Protein AF-A0A7X8ABM6-F1 (afdb_monomer)

Sequence (116 aa):
MKNKLLFMVLLFIVMSEKIAAQEYYAHEVNTLIGTKGGGLTSGYLYPGATYPFGMVQFTPSYFSKSSGFVINQLSGAGCEHMGNFPTFPLKGKLTISPDNILNARINVSEEKGHAG

Structure (mmCIF, N/CA/C/O backbone):
data_AF-A0A7X8ABM6-F1
#
_entry.id   AF-A0A7X8ABM6-F1
#
loop_
_atom_site.group_PDB
_atom_site.id
_atom_site.type_symbol
_atom_site.label_atom_id
_atom_site.label_alt_id
_atom_site.label_comp_id
_atom_site.label_asym_id
_atom_site.label_entity_id
_atom_site.label_seq_id
_atom_site.pdbx_PDB_ins_code
_atom_site.Cartn_x
_atom_site.Cartn_y
_atom_site.Cartn_z
_atom_site.occupancy
_atom_site.B_iso_or_equiv
_atom_site.auth_seq_id
_atom_site.auth_comp_id
_atom_site.auth_asym_id
_atom_site.auth_atom_id
_atom_site.pdbx_PDB_model_num
ATOM 1 N N . MET A 1 1 ? -45.089 -25.120 42.905 1.00 67.94 1 MET A N 1
ATOM 2 C CA . MET A 1 1 ? -43.861 -25.323 42.095 1.00 67.94 1 MET A CA 1
ATOM 3 C C . MET A 1 1 ? -43.951 -24.664 40.719 1.00 67.94 1 MET A C 1
ATOM 5 O O . MET A 1 1 ? -43.052 -23.902 40.396 1.00 67.94 1 MET A O 1
ATOM 9 N N . LYS A 1 2 ? -45.042 -24.855 39.958 1.00 75.69 2 LYS A N 1
ATOM 10 C CA . LYS A 1 2 ? -45.248 -24.245 38.625 1.00 75.69 2 LYS A CA 1
ATOM 11 C C . LYS A 1 2 ? -45.054 -22.718 38.576 1.00 75.69 2 LYS A C 1
ATOM 13 O O . LYS A 1 2 ? -44.335 -22.235 37.715 1.00 75.69 2 LYS A O 1
ATOM 18 N N . ASN A 1 3 ? -45.593 -21.974 39.543 1.00 78.75 3 ASN A N 1
ATOM 19 C CA . ASN A 1 3 ? -45.500 -20.504 39.548 1.00 78.75 3 ASN A CA 1
ATOM 20 C C . ASN A 1 3 ? -44.077 -19.999 39.848 1.00 78.75 3 ASN A C 1
ATOM 22 O O . ASN A 1 3 ? -43.670 -18.972 39.321 1.00 78.75 3 ASN A O 1
ATOM 26 N N . LYS A 1 4 ? -43.299 -20.743 40.651 1.00 81.19 4 LYS A N 1
ATOM 27 C CA . LYS A 1 4 ? -41.882 -20.436 40.914 1.00 81.19 4 LYS A CA 1
ATOM 28 C C . LYS A 1 4 ? -41.018 -20.707 39.681 1.00 81.19 4 LYS A C 1
ATOM 30 O O . LYS A 1 4 ? -40.125 -19.926 39.387 1.00 81.19 4 LYS A O 1
ATOM 35 N N . LEU A 1 5 ? -41.325 -21.781 38.949 1.00 85.06 5 LEU A N 1
ATOM 36 C CA . LEU A 1 5 ? -40.657 -22.116 37.692 1.00 85.06 5 LEU A CA 1
ATOM 37 C C . LEU A 1 5 ? -40.948 -21.064 36.614 1.00 85.06 5 LEU A C 1
ATOM 39 O O . LEU A 1 5 ? -40.026 -20.593 35.962 1.00 85.06 5 LEU A O 1
ATOM 43 N N . LEU A 1 6 ? -42.209 -20.638 36.484 1.00 86.25 6 LEU A N 1
ATOM 44 C CA . LEU A 1 6 ? -42.609 -19.584 35.549 1.00 86.25 6 LEU A CA 1
ATOM 45 C C . LEU A 1 6 ? -41.906 -18.255 35.858 1.00 86.25 6 LEU A C 1
ATOM 47 O O . LEU A 1 6 ? -41.424 -17.587 34.950 1.00 86.25 6 LEU A O 1
ATOM 51 N N . PHE A 1 7 ? -41.800 -17.908 37.143 1.00 87.00 7 PHE A N 1
ATOM 52 C CA . PHE A 1 7 ? -41.089 -16.712 37.587 1.00 87.00 7 PHE A CA 1
ATOM 53 C C . PHE A 1 7 ? -39.588 -16.783 37.276 1.00 87.00 7 PHE A C 1
ATOM 55 O O . PHE A 1 7 ? -39.021 -15.807 36.801 1.00 87.00 7 PHE A O 1
ATOM 62 N N . MET A 1 8 ? -38.954 -17.945 37.474 1.00 86.12 8 MET A N 1
ATOM 63 C CA . MET A 1 8 ? -37.547 -18.153 37.114 1.00 86.12 8 MET A CA 1
ATOM 64 C C . MET A 1 8 ? -37.302 -18.038 35.607 1.00 86.12 8 MET A C 1
ATOM 66 O O . MET A 1 8 ? -36.320 -17.428 35.200 1.00 86.12 8 MET A O 1
ATOM 70 N N . VAL A 1 9 ? -38.202 -18.581 34.782 1.00 86.94 9 VAL A N 1
ATOM 71 C CA . VAL A 1 9 ? -38.116 -18.479 33.317 1.00 86.94 9 VAL A CA 1
ATOM 72 C C . VAL A 1 9 ? -38.279 -17.028 32.861 1.00 86.94 9 VAL A C 1
ATOM 74 O O . VAL A 1 9 ? -37.499 -16.561 32.037 1.00 86.94 9 VAL A O 1
ATOM 77 N N . LEU A 1 10 ? -39.233 -16.287 33.434 1.00 85.00 10 LEU A N 1
ATOM 78 C CA . LEU A 1 10 ? -39.387 -14.856 33.157 1.00 85.00 10 LEU A CA 1
ATOM 79 C C . LEU A 1 10 ? -38.147 -14.057 33.568 1.00 85.00 10 LEU A C 1
ATOM 81 O O . LEU A 1 10 ? -37.701 -13.201 32.810 1.00 85.00 10 LEU A O 1
ATOM 85 N N . LEU A 1 11 ? -37.563 -14.362 34.728 1.00 81.62 11 LEU A N 1
ATOM 86 C CA . LEU A 1 11 ? -36.338 -13.715 35.193 1.00 81.62 11 LEU A CA 1
ATOM 87 C C . LEU A 1 11 ? -35.167 -13.982 34.235 1.00 81.62 11 LEU A C 1
ATOM 89 O O . LEU A 1 11 ? -34.405 -13.072 33.938 1.00 81.62 11 LEU A O 1
ATOM 93 N N . PHE A 1 12 ? -35.060 -15.200 33.700 1.00 79.81 12 PHE A N 1
ATOM 94 C CA . PHE A 1 12 ? -34.022 -15.575 32.735 1.00 79.81 12 PHE A CA 1
ATOM 95 C C . PHE A 1 12 ? -34.169 -14.844 31.392 1.00 79.81 12 PHE A C 1
ATOM 97 O O . PHE A 1 12 ? -33.176 -14.451 30.791 1.00 79.81 12 PHE A O 1
ATOM 104 N N . ILE A 1 13 ? -35.407 -14.620 30.938 1.00 80.81 13 ILE A N 1
ATOM 105 C CA . ILE A 1 13 ? -35.696 -13.868 29.707 1.00 80.81 13 ILE A CA 1
ATOM 106 C C . ILE A 1 13 ? -35.381 -12.376 29.891 1.00 80.81 13 ILE A C 1
ATOM 108 O O . ILE A 1 13 ? -34.840 -11.754 28.982 1.00 80.81 13 ILE A O 1
ATOM 112 N N . VAL A 1 14 ? -35.672 -11.807 31.066 1.00 77.50 14 VAL A N 1
ATOM 113 C CA . VAL A 1 14 ? -35.366 -10.398 31.381 1.00 77.50 14 VAL A CA 1
ATOM 114 C C . VAL A 1 14 ? -33.861 -10.171 31.577 1.00 77.50 14 VAL A C 1
ATOM 116 O O . VAL A 1 14 ? -33.363 -9.105 31.235 1.00 77.50 14 VAL A O 1
ATOM 119 N N . MET A 1 15 ? -33.132 -11.172 32.083 1.00 69.50 15 MET A N 1
ATOM 120 C CA . MET A 1 15 ? -31.674 -11.131 32.288 1.00 69.50 15 MET A CA 1
ATOM 121 C C . MET A 1 15 ? -30.867 -11.563 31.058 1.00 69.50 15 MET A C 1
ATOM 123 O O . MET A 1 15 ? -29.638 -11.594 31.111 1.00 69.50 15 MET A O 1
ATOM 127 N N . SER A 1 16 ? -31.528 -11.901 29.947 1.00 66.88 16 SER A N 1
ATOM 128 C CA . SER A 1 16 ? -30.852 -12.110 28.671 1.00 66.88 16 SER A CA 1
ATOM 129 C C . SER A 1 16 ? -30.416 -10.754 28.124 1.00 66.88 16 SER A C 1
ATOM 131 O O . SER A 1 16 ? -31.062 -10.189 27.239 1.00 66.88 16 SER A O 1
ATOM 133 N N . GLU A 1 17 ? -29.314 -10.217 28.642 1.00 63.22 17 GLU A N 1
ATOM 134 C CA . GLU A 1 17 ? -28.643 -9.113 27.977 1.00 63.22 17 GLU A CA 1
ATOM 135 C C . GLU A 1 17 ? -28.309 -9.519 26.541 1.00 63.22 17 GLU A C 1
ATOM 137 O O . GLU A 1 17 ? -27.985 -10.675 26.242 1.00 63.22 17 GLU A O 1
ATOM 142 N N . LYS A 1 18 ? -28.401 -8.554 25.624 1.00 60.78 18 LYS A N 1
ATOM 143 C CA . LYS A 1 18 ? -27.801 -8.731 24.311 1.00 60.78 18 LYS A CA 1
ATOM 144 C C . LYS A 1 18 ? -26.314 -8.918 24.566 1.00 60.78 18 LYS A C 1
ATOM 146 O O . LYS A 1 18 ? -25.660 -7.975 24.994 1.00 60.78 18 LYS A O 1
ATOM 151 N N . ILE A 1 19 ? -25.790 -10.113 24.304 1.00 60.44 19 ILE A N 1
ATOM 152 C CA . ILE A 1 19 ? -24.357 -10.298 24.082 1.00 60.44 19 ILE A CA 1
ATOM 153 C C . ILE A 1 19 ? -24.037 -9.351 22.929 1.00 60.44 19 ILE A C 1
ATOM 155 O O . ILE A 1 19 ? -24.367 -9.632 21.775 1.00 60.44 19 ILE A O 1
ATOM 159 N N . ALA A 1 20 ? -23.556 -8.155 23.265 1.00 57.09 20 ALA A N 1
ATOM 160 C CA . ALA A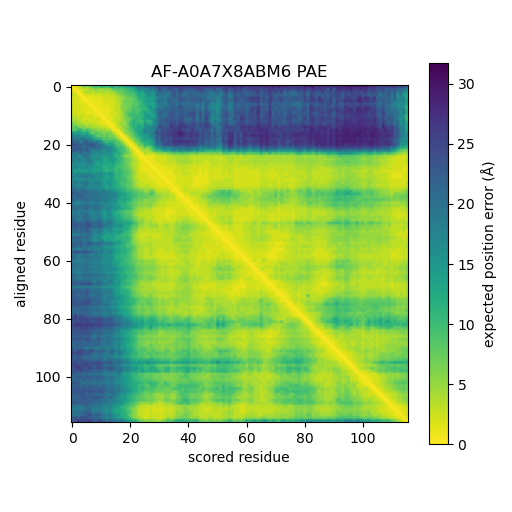 1 20 ? -23.203 -7.152 22.290 1.00 57.09 20 ALA A CA 1
ATOM 161 C C . ALA A 1 20 ? -22.144 -7.797 21.402 1.00 57.09 20 ALA A C 1
ATOM 163 O O . ALA A 1 20 ? -21.128 -8.296 21.889 1.00 57.09 20 ALA A O 1
ATOM 164 N N . ALA A 1 21 ? -22.447 -7.874 20.108 1.00 56.34 21 ALA A N 1
ATOM 165 C CA . ALA A 1 21 ? -21.482 -8.248 19.096 1.00 56.34 21 ALA A CA 1
ATOM 166 C C . ALA A 1 21 ? -20.189 -7.464 19.355 1.00 56.34 21 ALA A C 1
ATOM 168 O O . ALA A 1 21 ? -20.253 -6.261 19.604 1.00 56.34 21 ALA A O 1
ATOM 169 N N . GLN A 1 22 ? -19.045 -8.151 19.346 1.00 63.09 22 GLN A N 1
ATOM 170 C CA . GLN A 1 22 ? -17.727 -7.536 19.478 1.00 63.09 22 GLN A CA 1
ATOM 171 C C . GLN A 1 22 ? -17.661 -6.290 18.580 1.00 63.09 22 GLN A C 1
ATOM 173 O O . GLN A 1 22 ? -17.793 -6.412 17.361 1.00 63.09 22 GLN A O 1
ATOM 178 N N . GLU A 1 23 ? -17.496 -5.102 19.163 1.00 69.62 23 GLU A N 1
ATOM 179 C CA . GLU A 1 23 ? -17.347 -3.877 18.381 1.00 69.62 23 GLU A CA 1
ATOM 180 C C . GLU A 1 23 ? -16.046 -3.988 17.576 1.00 69.62 23 GLU A C 1
ATOM 182 O O . GLU A 1 23 ? -14.948 -4.089 18.132 1.00 69.62 23 GLU A O 1
ATOM 187 N N . TYR A 1 24 ? -16.166 -4.078 16.251 1.00 83.12 24 TYR A N 1
ATOM 188 C CA . TYR A 1 24 ? -15.027 -4.300 15.367 1.00 83.12 24 TYR A CA 1
ATOM 189 C C . TYR A 1 24 ? -14.418 -2.954 14.973 1.00 83.12 24 TYR A C 1
ATOM 191 O O . TYR A 1 24 ? -14.582 -2.473 13.854 1.00 83.12 24 TYR A O 1
ATOM 199 N N . TYR A 1 25 ? -13.701 -2.336 15.914 1.00 87.31 25 TYR A N 1
ATOM 200 C CA . TYR A 1 25 ? -13.069 -1.024 15.722 1.00 87.31 25 TYR A CA 1
ATOM 201 C C . TYR A 1 25 ? -12.117 -0.959 14.520 1.00 87.31 25 TYR A C 1
ATOM 203 O O . TYR A 1 25 ? -11.875 0.118 13.986 1.00 87.31 25 TYR A O 1
ATOM 211 N N . ALA A 1 26 ? -11.592 -2.096 14.055 1.00 88.19 26 ALA A N 1
ATOM 212 C CA . ALA A 1 26 ? -10.765 -2.149 12.852 1.00 88.19 26 ALA A CA 1
ATOM 213 C C . ALA A 1 26 ? -11.506 -1.674 11.582 1.00 88.19 26 ALA A C 1
ATOM 215 O O . ALA A 1 26 ? -10.851 -1.187 10.661 1.00 88.19 26 ALA A O 1
ATOM 216 N N . HIS A 1 27 ? -12.847 -1.725 11.541 1.00 88.00 27 HIS A N 1
ATOM 217 C CA . HIS A 1 27 ? -13.636 -1.158 10.436 1.00 88.00 27 HIS A CA 1
ATOM 218 C C . HIS A 1 27 ? -13.660 0.377 10.428 1.00 88.00 27 HIS A C 1
ATOM 220 O O . HIS A 1 27 ? -13.844 0.968 9.366 1.00 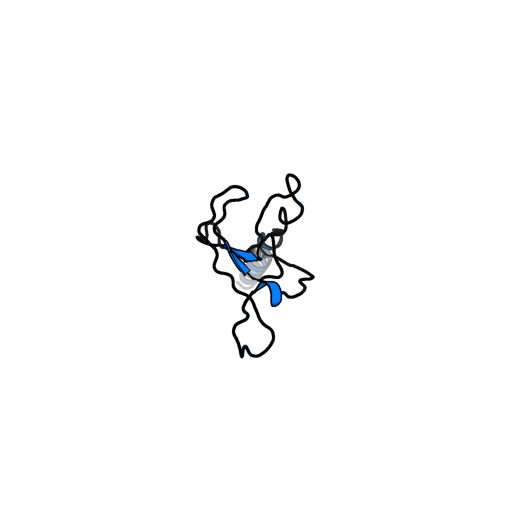88.00 27 HIS A O 1
ATOM 226 N N . GLU A 1 28 ? -13.425 1.022 11.570 1.00 90.50 28 GLU A N 1
ATOM 227 C CA . GLU A 1 28 ? -13.376 2.487 11.677 1.00 90.50 28 GLU A CA 1
ATOM 228 C C . GLU A 1 28 ? -12.018 3.058 11.231 1.00 90.50 28 GLU A C 1
ATOM 230 O O . GLU A 1 28 ? -11.863 4.262 11.014 1.00 90.50 28 GLU A O 1
ATOM 235 N N . VAL A 1 29 ? -11.001 2.203 11.080 1.00 91.44 29 VAL A N 1
ATOM 236 C CA . VAL A 1 29 ? -9.647 2.624 10.719 1.00 91.44 29 VAL A CA 1
ATOM 237 C C . VAL A 1 29 ? -9.540 2.856 9.212 1.00 91.44 29 VAL A C 1
ATOM 239 O O . VAL A 1 29 ? -9.548 1.924 8.409 1.00 91.44 29 VAL A O 1
ATOM 242 N N . ASN A 1 30 ? -9.327 4.112 8.819 1.00 93.06 30 ASN A N 1
ATOM 243 C CA . ASN A 1 30 ? -8.966 4.460 7.447 1.00 93.06 30 ASN A CA 1
ATOM 244 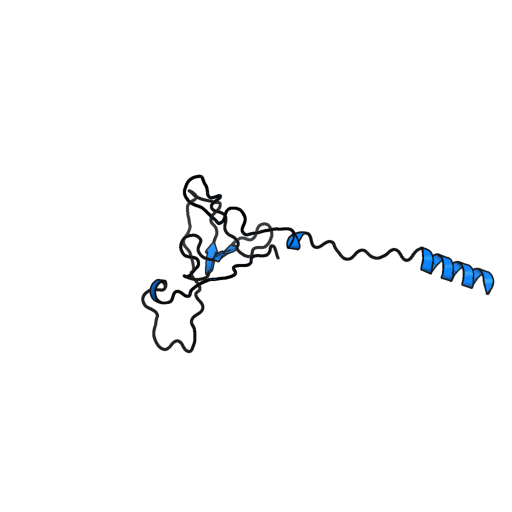C C . ASN A 1 30 ? -7.446 4.369 7.239 1.00 93.06 30 ASN A C 1
ATOM 246 O O . ASN A 1 30 ? -6.704 5.308 7.535 1.00 93.06 30 ASN A O 1
ATOM 250 N N . THR A 1 31 ? -6.982 3.25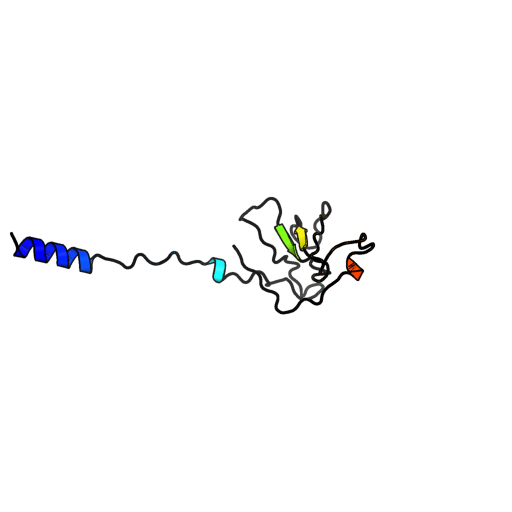7 6.670 1.00 92.75 31 THR A N 1
ATOM 251 C CA . THR A 1 31 ? -5.549 3.026 6.419 1.00 92.75 31 THR A CA 1
ATOM 252 C C . THR A 1 31 ? -4.960 3.904 5.308 1.00 92.75 31 THR A C 1
ATOM 254 O O . THR A 1 31 ? -3.742 3.966 5.169 1.00 92.75 31 THR A O 1
ATOM 257 N N . LEU A 1 32 ? -5.784 4.618 4.528 1.00 92.44 32 LEU A N 1
ATOM 258 C CA . LEU A 1 32 ? -5.329 5.483 3.431 1.00 92.44 32 LEU A CA 1
ATOM 259 C C . LEU A 1 32 ? -4.939 6.899 3.885 1.00 92.44 32 LEU A C 1
ATOM 261 O O . LEU A 1 32 ? -4.452 7.694 3.070 1.00 92.44 32 LEU A O 1
ATOM 265 N N . ILE A 1 33 ? -5.136 7.240 5.160 1.00 92.81 33 ILE A N 1
ATOM 266 C CA . ILE A 1 33 ? -4.679 8.514 5.728 1.00 92.81 33 ILE A CA 1
ATOM 267 C C . ILE A 1 33 ? -3.153 8.623 5.570 1.00 92.81 33 ILE A C 1
ATOM 269 O O . ILE A 1 33 ? -2.425 7.661 5.774 1.00 92.81 33 ILE A O 1
ATOM 273 N N . GLY A 1 34 ? -2.660 9.795 5.153 1.00 91.75 34 GLY A N 1
ATOM 274 C CA . GLY A 1 34 ? -1.223 10.052 4.971 1.00 91.75 34 GLY A CA 1
ATOM 275 C C . GLY A 1 34 ? -0.577 9.406 3.737 1.00 91.75 34 GLY A C 1
ATOM 276 O O . GLY A 1 34 ? 0.636 9.513 3.576 1.00 91.75 34 GLY A O 1
ATOM 277 N N . THR A 1 35 ? -1.359 8.776 2.850 1.00 89.56 35 THR A N 1
ATOM 278 C CA . THR A 1 35 ? -0.855 8.119 1.622 1.00 89.56 35 THR A CA 1
ATOM 279 C C . THR A 1 35 ? -0.847 9.018 0.375 1.00 89.56 35 THR A C 1
ATOM 281 O O . THR A 1 35 ? -0.466 8.577 -0.710 1.00 89.56 35 THR A O 1
ATOM 284 N N . LYS A 1 36 ? -1.323 10.264 0.495 1.00 88.44 36 LYS A N 1
ATOM 285 C CA . LYS A 1 36 ? -1.498 11.216 -0.615 1.00 88.44 36 LYS A CA 1
ATOM 286 C C . LYS A 1 36 ? -0.644 12.465 -0.415 1.00 88.44 36 LYS A C 1
ATOM 288 O O . LYS A 1 36 ? -0.299 12.808 0.709 1.00 88.44 36 LYS A O 1
ATOM 293 N N . GLY A 1 37 ? -0.389 13.171 -1.514 1.00 86.69 37 GLY A N 1
ATOM 294 C CA . GLY A 1 37 ? 0.396 14.404 -1.529 1.00 86.69 37 GLY A CA 1
ATOM 295 C C . GLY A 1 37 ? 1.875 14.164 -1.823 1.00 86.69 37 GLY A C 1
ATOM 296 O O . GLY A 1 37 ? 2.308 13.046 -2.104 1.00 86.69 37 GLY A O 1
ATOM 297 N N . GLY A 1 38 ? 2.650 15.243 -1.766 1.00 85.00 38 GLY A N 1
ATOM 298 C CA . GLY A 1 38 ? 4.095 15.238 -1.977 1.00 85.00 38 GLY A CA 1
ATOM 299 C C .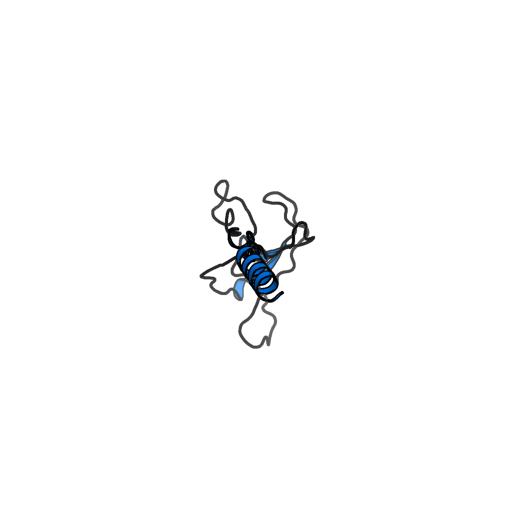 GLY A 1 38 ? 4.793 16.266 -1.090 1.00 85.00 38 GLY A C 1
ATOM 300 O O . GLY A 1 38 ? 4.182 17.238 -0.634 1.00 85.00 38 GLY A O 1
ATOM 301 N N . GLY A 1 39 ? 6.077 16.047 -0.815 1.00 84.94 39 GLY A N 1
ATOM 302 C CA . GLY A 1 39 ? 6.828 16.879 0.125 1.00 84.94 39 GLY A CA 1
ATOM 303 C C . GLY A 1 39 ? 6.172 16.885 1.508 1.00 84.94 39 GLY A C 1
ATOM 304 O O . GLY A 1 39 ? 5.771 15.839 2.006 1.00 84.94 39 GLY A O 1
ATOM 305 N N . LEU A 1 40 ? 6.021 18.072 2.094 1.00 86.81 40 LEU A N 1
ATOM 306 C CA . LEU A 1 40 ? 5.449 18.271 3.432 1.00 86.81 40 LEU A CA 1
ATOM 307 C C . LEU A 1 40 ? 3.934 18.020 3.519 1.00 86.81 40 LEU A C 1
ATOM 309 O O . LEU A 1 40 ? 3.380 18.005 4.611 1.00 86.81 40 LEU A O 1
ATOM 313 N N . THR A 1 41 ? 3.251 17.845 2.383 1.00 88.94 41 THR A N 1
ATOM 314 C CA . THR A 1 41 ? 1.798 17.589 2.357 1.00 88.94 41 THR A CA 1
ATOM 315 C C . THR A 1 41 ? 1.444 16.108 2.473 1.00 88.94 41 THR A C 1
ATOM 317 O O . THR A 1 41 ? 0.264 15.777 2.565 1.00 88.94 41 THR A O 1
ATOM 320 N N . SER A 1 42 ? 2.448 15.223 2.466 1.00 89.44 42 SER A N 1
ATOM 321 C CA . SER A 1 42 ? 2.261 13.786 2.648 1.00 89.44 42 SER A CA 1
ATOM 322 C C . SER A 1 42 ? 2.754 13.318 4.012 1.00 89.44 42 SER A C 1
ATOM 324 O O . SER A 1 42 ? 3.792 13.762 4.496 1.00 89.44 42 SER A O 1
ATOM 326 N N . GLY A 1 43 ? 2.026 12.360 4.590 1.00 90.88 43 GLY A N 1
ATOM 327 C CA . GLY A 1 43 ? 2.470 11.616 5.768 1.00 90.88 43 GLY A CA 1
ATOM 328 C C . GLY A 1 43 ? 3.452 10.485 5.446 1.00 90.88 43 GLY A C 1
ATOM 329 O O . GLY A 1 43 ? 4.025 9.918 6.368 1.00 90.88 43 GLY A O 1
ATOM 330 N N . TYR A 1 44 ? 3.637 10.145 4.164 1.00 90.38 44 TYR A N 1
ATOM 331 C CA . TYR A 1 44 ? 4.436 9.007 3.693 1.00 90.38 44 TYR A CA 1
ATOM 332 C C . TYR A 1 44 ? 4.107 7.698 4.423 1.00 90.38 44 TYR A C 1
ATOM 334 O O . TYR A 1 44 ? 4.998 6.938 4.806 1.00 90.38 44 TYR A O 1
ATOM 342 N N . LEU A 1 45 ? 2.807 7.460 4.624 1.00 90.44 45 LEU A N 1
ATOM 343 C CA . LEU A 1 45 ? 2.283 6.245 5.242 1.00 90.44 45 LEU A CA 1
ATOM 344 C C . LEU A 1 45 ? 1.980 5.178 4.182 1.00 90.44 45 LEU A C 1
ATOM 346 O O . LEU A 1 45 ? 1.715 5.488 3.017 1.00 90.44 45 LEU A O 1
ATOM 350 N N . TYR A 1 46 ? 2.000 3.915 4.603 1.00 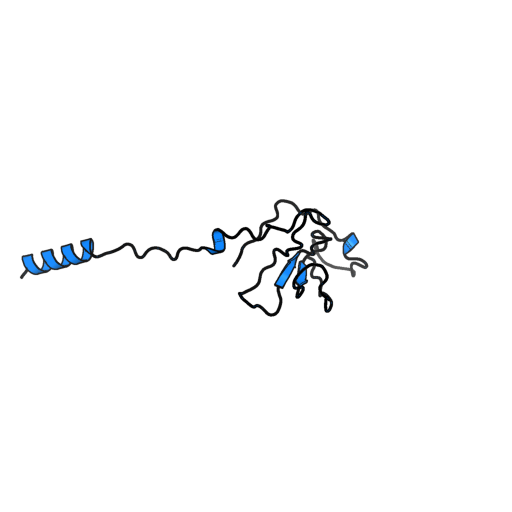89.12 46 TYR A N 1
ATOM 351 C CA . TYR A 1 46 ? 1.844 2.745 3.739 1.00 89.12 46 TYR A CA 1
ATOM 352 C C . TYR A 1 46 ? 0.587 1.967 4.157 1.00 89.12 46 TYR A C 1
ATOM 354 O O . TYR A 1 46 ? 0.533 1.485 5.292 1.00 89.12 46 TYR A O 1
ATOM 362 N N . PRO A 1 47 ? -0.431 1.825 3.287 1.00 90.31 47 PRO A N 1
ATOM 363 C CA . PRO A 1 47 ? -1.725 1.241 3.646 1.00 90.31 47 PRO A CA 1
ATOM 364 C C . PRO A 1 47 ? -1.728 -0.293 3.536 1.00 90.31 47 PRO A C 1
ATOM 366 O O . PRO A 1 47 ? -2.657 -0.888 2.994 1.00 90.31 47 PRO A O 1
ATOM 369 N N . GLY A 1 48 ? -0.654 -0.939 3.981 1.00 86.56 48 GLY A N 1
ATOM 370 C CA . GLY A 1 48 ? -0.475 -2.377 3.836 1.00 86.56 48 GLY A CA 1
ATOM 371 C C . GLY A 1 48 ? -1.019 -3.201 4.996 1.00 86.56 48 GLY A C 1
ATOM 372 O O . GLY A 1 48 ? -1.038 -2.749 6.142 1.00 86.56 48 GLY A O 1
ATOM 373 N N . ALA A 1 49 ? -1.383 -4.445 4.698 1.00 87.12 49 ALA A N 1
ATOM 374 C CA . ALA A 1 49 ? -1.803 -5.413 5.698 1.00 87.12 49 ALA A CA 1
ATOM 375 C C . ALA A 1 49 ? -0.623 -5.790 6.607 1.00 87.12 49 ALA A C 1
ATOM 377 O O . ALA A 1 49 ? 0.461 -6.148 6.133 1.00 87.12 49 ALA A O 1
ATOM 378 N N . THR A 1 50 ? -0.841 -5.704 7.918 1.00 89.12 50 THR A N 1
ATOM 379 C CA . THR A 1 50 ? 0.087 -6.175 8.949 1.00 89.12 50 THR A CA 1
ATOM 380 C C . THR A 1 50 ? -0.670 -6.429 10.250 1.00 89.12 50 THR A C 1
ATOM 382 O O . THR A 1 50 ? -1.700 -5.805 10.508 1.00 89.12 50 THR A O 1
ATOM 385 N N . TYR A 1 51 ? -0.159 -7.341 11.072 1.00 89.38 51 TYR A N 1
ATOM 386 C CA . TYR A 1 51 ? -0.600 -7.472 12.459 1.00 89.38 51 TYR A CA 1
ATOM 387 C C . TYR A 1 51 ? 0.076 -6.405 13.329 1.00 89.38 51 TYR A C 1
ATOM 389 O O . TYR A 1 51 ? 1.139 -5.897 12.958 1.00 89.38 51 TYR A O 1
ATOM 397 N N . PRO A 1 52 ? -0.479 -6.077 14.511 1.00 90.75 52 PRO A N 1
ATOM 398 C CA . PRO A 1 52 ? 0.225 -5.249 15.481 1.00 90.75 52 PRO A CA 1
ATOM 399 C C . PRO A 1 52 ? 1.643 -5.787 15.721 1.00 90.75 52 PRO A C 1
ATOM 401 O O . PRO A 1 52 ? 1.813 -6.956 16.064 1.00 90.75 52 PRO A O 1
ATOM 404 N N . PHE A 1 53 ? 2.650 -4.934 15.509 1.00 90.50 53 PHE A N 1
ATOM 405 C CA . PHE A 1 53 ? 4.078 -5.274 15.620 1.00 90.50 53 PHE A CA 1
ATOM 406 C C . PHE A 1 53 ? 4.573 -6.362 14.648 1.00 90.50 53 PHE A C 1
ATOM 408 O O . PHE A 1 53 ? 5.578 -7.023 14.912 1.00 90.50 53 PHE A O 1
ATOM 415 N N . GLY A 1 54 ? 3.890 -6.555 13.517 1.00 89.75 54 GLY A N 1
ATOM 416 C CA . GLY A 1 54 ? 4.340 -7.460 12.464 1.00 89.75 54 GLY A CA 1
ATOM 417 C C . GLY A 1 54 ? 5.735 -7.091 11.953 1.00 89.75 54 GLY A C 1
ATOM 418 O O . GLY A 1 54 ? 6.036 -5.924 11.718 1.00 89.75 54 GLY A O 1
ATOM 419 N N . MET A 1 55 ? 6.584 -8.103 11.753 1.00 90.25 55 MET A N 1
ATOM 420 C CA . MET A 1 55 ? 7.968 -7.935 11.279 1.00 90.25 55 MET A CA 1
ATOM 421 C C . MET A 1 55 ? 8.053 -7.259 9.901 1.00 90.25 55 MET A C 1
ATOM 423 O O . MET A 1 55 ? 9.045 -6.608 9.580 1.00 90.25 55 MET A O 1
ATOM 427 N N . VAL A 1 56 ? 7.023 -7.451 9.077 1.00 88.75 56 VAL A N 1
ATOM 428 C CA . VAL A 1 56 ? 6.908 -6.890 7.734 1.00 88.75 56 VAL A CA 1
ATOM 429 C C . VAL A 1 56 ? 5.466 -6.478 7.464 1.00 88.75 56 VAL A C 1
ATOM 431 O O . VAL A 1 56 ? 4.534 -7.043 8.036 1.00 88.75 56 VAL A O 1
ATOM 434 N N . GLN A 1 57 ? 5.282 -5.528 6.554 1.00 89.69 57 GLN A N 1
ATOM 435 C CA . GLN A 1 57 ? 3.982 -5.099 6.056 1.00 89.69 57 GLN A CA 1
ATOM 436 C C . GLN A 1 57 ? 3.875 -5.391 4.558 1.00 89.69 57 GLN A C 1
ATOM 438 O O . GLN A 1 57 ? 4.791 -5.088 3.799 1.00 89.69 57 GLN A O 1
ATOM 443 N N . PHE A 1 58 ? 2.743 -5.926 4.105 1.00 89.81 58 PHE A N 1
ATOM 444 C CA . PHE A 1 58 ? 2.489 -6.108 2.676 1.00 89.81 58 PHE A CA 1
ATOM 445 C C . PHE A 1 58 ? 1.669 -4.937 2.132 1.00 89.81 58 PHE A C 1
ATOM 447 O O . PHE A 1 58 ? 0.506 -4.778 2.495 1.00 89.81 58 PHE A O 1
ATOM 454 N N . THR A 1 59 ? 2.267 -4.096 1.287 1.00 90.56 59 THR A N 1
ATOM 455 C CA . THR A 1 59 ? 1.684 -2.810 0.857 1.00 90.56 59 THR A CA 1
ATOM 456 C C . THR A 1 59 ? 1.840 -2.593 -0.645 1.00 90.56 59 THR A C 1
ATOM 458 O O . THR A 1 59 ? 2.837 -3.034 -1.217 1.00 90.56 59 THR A O 1
ATOM 461 N N . PRO A 1 60 ? 0.934 -1.858 -1.315 1.00 90.06 60 PRO A N 1
ATOM 462 C CA . PRO A 1 60 ? 1.246 -1.269 -2.611 1.00 90.06 60 PRO A CA 1
ATOM 463 C C . PRO A 1 60 ? 2.518 -0.415 -2.532 1.00 90.06 60 PRO A C 1
ATOM 465 O O . PRO A 1 60 ? 2.779 0.230 -1.510 1.00 90.06 60 PRO A O 1
ATOM 468 N N . SER A 1 61 ? 3.294 -0.368 -3.616 1.00 85.62 61 SER A N 1
ATOM 469 C CA . SER A 1 61 ? 4.437 0.550 -3.693 1.00 85.62 61 SER A CA 1
ATOM 470 C C . SER A 1 61 ? 3.961 2.006 -3.619 1.00 85.62 61 SER A C 1
ATOM 472 O O . SER A 1 61 ? 3.140 2.433 -4.428 1.00 85.62 61 SER A O 1
ATOM 474 N N . TYR A 1 62 ? 4.496 2.792 -2.681 1.00 84.19 62 TYR A N 1
ATOM 475 C CA . TYR A 1 62 ? 4.032 4.163 -2.432 1.00 84.19 62 TYR A CA 1
ATOM 476 C C . TYR A 1 62 ? 4.179 5.080 -3.659 1.00 84.19 62 TYR A C 1
ATOM 478 O O . TYR A 1 62 ? 3.212 5.702 -4.093 1.00 84.19 62 TYR A O 1
ATOM 486 N N . PHE A 1 63 ? 5.369 5.122 -4.269 1.00 82.19 63 PHE A N 1
ATOM 487 C CA . PHE A 1 63 ? 5.645 5.981 -5.432 1.00 82.19 63 PHE A CA 1
ATOM 488 C C . PHE A 1 63 ? 5.183 5.375 -6.763 1.00 82.19 63 PHE A C 1
ATOM 490 O O . PHE A 1 63 ? 5.230 6.034 -7.801 1.00 82.19 63 PHE A O 1
ATOM 497 N N . SER A 1 64 ? 4.756 4.111 -6.764 1.00 83.81 64 SER A N 1
ATOM 498 C CA . SER A 1 64 ? 4.336 3.423 -7.979 1.00 83.81 64 SER A CA 1
ATOM 499 C C . SER A 1 64 ? 3.298 2.343 -7.686 1.00 83.81 64 SER A C 1
ATOM 501 O O . SER A 1 64 ? 3.534 1.164 -7.936 1.00 83.81 64 SER A O 1
ATOM 503 N N . LYS A 1 65 ? 2.124 2.747 -7.184 1.00 85.69 65 LYS A N 1
ATOM 504 C CA . LYS A 1 65 ? 1.036 1.826 -6.793 1.00 85.69 65 LYS A CA 1
ATOM 505 C C . LYS A 1 65 ? 0.628 0.850 -7.903 1.00 85.69 65 LYS A C 1
ATOM 507 O O . LYS A 1 65 ? 0.273 -0.290 -7.630 1.00 85.69 65 LYS A O 1
ATOM 512 N N . SER A 1 66 ? 0.731 1.271 -9.164 1.00 86.38 66 SER A N 1
ATOM 513 C CA . SER A 1 66 ? 0.450 0.441 -10.342 1.00 86.38 66 SER A CA 1
ATOM 514 C C . SER A 1 66 ? 1.495 -0.638 -10.631 1.00 86.38 66 SER A C 1
ATOM 516 O O . SER A 1 66 ? 1.275 -1.445 -11.528 1.00 86.38 66 SER A O 1
ATOM 518 N N . SER A 1 67 ? 2.608 -0.667 -9.894 1.00 84.69 67 SER A N 1
ATOM 519 C CA . SER A 1 67 ? 3.674 -1.672 -10.006 1.00 84.69 67 SER A CA 1
ATOM 520 C C . SER A 1 67 ? 3.512 -2.820 -9.001 1.00 84.69 67 SER A C 1
ATOM 522 O O . SER A 1 67 ? 4.431 -3.614 -8.824 1.00 84.69 67 SER A O 1
ATOM 524 N N . GLY A 1 68 ? 2.347 -2.931 -8.352 1.00 87.69 68 GLY A N 1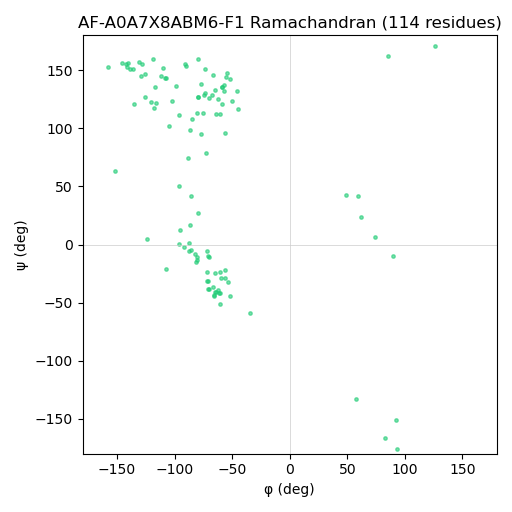
ATOM 525 C CA . GLY A 1 68 ? 1.992 -4.044 -7.470 1.00 87.69 68 GLY A CA 1
ATOM 526 C C . GLY A 1 68 ? 2.331 -3.818 -6.010 1.00 87.69 68 GLY A C 1
ATOM 527 O O . GLY A 1 68 ? 2.334 -2.690 -5.513 1.00 87.69 68 GLY A O 1
ATOM 528 N N . PHE A 1 69 ? 2.594 -4.928 -5.330 1.00 89.75 69 PHE A N 1
ATOM 529 C CA . PHE A 1 69 ? 2.764 -4.996 -3.889 1.00 89.75 69 PHE A CA 1
ATOM 530 C C . PHE A 1 69 ? 4.206 -5.318 -3.524 1.00 89.75 69 PHE A C 1
ATOM 532 O O . PHE A 1 69 ? 4.881 -6.089 -4.202 1.00 89.75 69 PHE A O 1
ATOM 539 N N . VAL A 1 70 ? 4.672 -4.744 -2.428 1.00 89.94 70 VAL A N 1
ATOM 540 C CA . VAL A 1 70 ? 6.017 -4.924 -1.893 1.00 89.94 70 VAL A CA 1
ATOM 541 C C . VAL A 1 70 ? 5.942 -5.307 -0.421 1.00 89.94 70 VAL A C 1
ATOM 543 O O . VAL A 1 70 ? 4.973 -4.993 0.278 1.00 89.94 70 VAL A O 1
ATOM 546 N N . ILE A 1 71 ? 6.990 -5.978 0.047 1.00 90.75 71 ILE A N 1
ATOM 547 C CA . ILE A 1 71 ? 7.226 -6.217 1.470 1.00 90.75 71 ILE A CA 1
ATOM 548 C C . ILE A 1 71 ? 7.944 -4.996 2.044 1.00 90.75 71 ILE A C 1
ATOM 550 O O . ILE A 1 71 ? 9.118 -4.792 1.766 1.00 90.75 71 ILE A O 1
ATOM 554 N N . ASN A 1 72 ? 7.241 -4.208 2.848 1.00 87.69 72 ASN A N 1
ATOM 555 C CA . ASN A 1 72 ? 7.743 -2.990 3.463 1.00 87.69 72 ASN A CA 1
ATOM 556 C C . ASN A 1 72 ? 8.182 -3.226 4.917 1.00 87.69 72 ASN A C 1
ATOM 558 O O . ASN A 1 72 ? 7.474 -3.861 5.700 1.00 87.69 72 ASN A O 1
ATOM 562 N N . GLN A 1 73 ? 9.334 -2.660 5.276 1.00 88.44 73 GLN A N 1
ATOM 563 C CA . GLN A 1 73 ? 9.863 -2.570 6.647 1.00 88.44 73 GLN A CA 1
ATOM 564 C C . GLN A 1 73 ? 10.160 -1.117 7.044 1.00 88.44 73 GLN A C 1
ATOM 566 O O . GLN A 1 73 ? 10.746 -0.854 8.092 1.00 88.44 73 GLN A O 1
ATOM 571 N N . LEU A 1 74 ? 9.816 -0.167 6.175 1.00 85.88 74 LEU A N 1
ATOM 572 C CA . LEU A 1 74 ? 10.177 1.225 6.341 1.00 85.88 74 LEU A CA 1
ATOM 573 C C . LEU A 1 74 ? 9.330 1.878 7.437 1.00 85.88 74 LEU A C 1
ATOM 575 O O . LEU A 1 74 ? 8.101 1.879 7.370 1.00 85.88 74 LEU A O 1
ATOM 579 N N . SER A 1 75 ? 10.006 2.529 8.381 1.00 83.06 75 SER A N 1
ATOM 580 C CA . SER A 1 75 ? 9.386 3.270 9.489 1.00 83.06 75 SER A CA 1
ATOM 581 C C . SER A 1 75 ? 9.035 4.728 9.153 1.00 83.06 75 SER A C 1
ATOM 583 O O . SER A 1 75 ? 8.815 5.530 10.056 1.00 83.06 75 SER A O 1
ATOM 585 N N . GLY A 1 76 ? 8.985 5.086 7.866 1.00 81.88 76 GLY A N 1
ATOM 586 C CA . GLY A 1 76 ? 8.649 6.432 7.390 1.00 81.88 76 GLY A CA 1
ATOM 587 C C . GLY A 1 76 ? 9.694 7.031 6.448 1.00 81.88 76 GLY A C 1
ATOM 588 O O . GLY A 1 76 ? 10.772 6.474 6.235 1.00 81.88 76 GLY A O 1
ATOM 589 N N . ALA A 1 77 ? 9.356 8.168 5.838 1.00 82.88 77 ALA A N 1
ATOM 590 C CA . ALA A 1 77 ? 10.254 8.855 4.913 1.00 82.88 77 ALA A CA 1
ATOM 591 C C . ALA A 1 77 ? 11.580 9.245 5.591 1.00 82.88 77 ALA A C 1
ATOM 593 O O . ALA A 1 77 ? 11.591 9.780 6.695 1.00 82.88 77 ALA A O 1
ATOM 594 N N . GLY A 1 78 ? 12.694 8.998 4.898 1.00 83.56 78 GLY A N 1
ATOM 595 C CA . GLY A 1 78 ? 14.044 9.280 5.396 1.00 83.56 78 GLY A CA 1
ATOM 596 C C . GLY A 1 78 ? 14.692 8.130 6.171 1.00 83.56 78 GLY A C 1
ATOM 597 O O . GLY A 1 78 ? 15.893 8.185 6.416 1.00 83.56 78 GLY A O 1
ATOM 598 N N . CYS A 1 79 ? 13.947 7.076 6.511 1.00 85.69 79 CYS A N 1
ATOM 599 C CA . CYS A 1 79 ? 14.539 5.853 7.040 1.00 85.69 79 CYS A CA 1
ATOM 600 C C . CYS A 1 79 ? 15.242 5.056 5.935 1.00 85.69 79 CYS A C 1
ATOM 602 O O . CYS A 1 79 ? 14.843 5.086 4.768 1.00 85.69 79 CYS A O 1
ATOM 604 N N . GLU A 1 80 ? 16.274 4.305 6.314 1.00 81.81 80 GLU A N 1
ATOM 605 C CA . GLU A 1 80 ? 16.897 3.348 5.407 1.00 81.81 80 GLU A CA 1
ATOM 606 C C . GLU A 1 80 ? 15.935 2.203 5.077 1.00 81.81 80 GLU A C 1
ATOM 608 O O . GLU A 1 80 ? 15.135 1.767 5.908 1.00 81.81 80 GLU A O 1
ATOM 613 N N . HIS A 1 81 ? 16.030 1.707 3.845 1.00 78.88 81 HIS A N 1
ATOM 614 C CA . HIS A 1 81 ? 15.224 0.599 3.354 1.00 78.88 81 HIS A CA 1
ATOM 615 C C . HIS A 1 81 ? 16.133 -0.587 3.027 1.00 78.88 81 HIS A C 1
ATOM 617 O O . HIS A 1 81 ? 16.996 -0.484 2.158 1.00 78.88 81 HIS A O 1
ATOM 623 N N . MET A 1 82 ? 15.907 -1.746 3.651 1.00 76.94 82 MET A N 1
ATOM 624 C CA . MET A 1 82 ? 16.742 -2.952 3.474 1.00 76.94 82 MET A CA 1
ATOM 625 C C . MET A 1 82 ? 16.426 -3.752 2.191 1.00 76.94 82 MET A C 1
ATOM 627 O O . MET A 1 82 ? 16.645 -4.957 2.120 1.00 76.94 82 MET A O 1
ATOM 631 N N . GLY A 1 83 ? 15.919 -3.078 1.154 1.00 72.75 83 GLY A N 1
ATOM 632 C CA . GLY A 1 83 ? 15.436 -3.711 -0.077 1.00 72.75 83 GLY A CA 1
ATOM 633 C C . GLY A 1 83 ? 13.982 -4.189 -0.004 1.00 72.75 83 GLY A C 1
ATOM 634 O O . GLY A 1 83 ? 13.389 -4.290 1.064 1.00 72.75 83 GLY A O 1
ATOM 635 N N . ASN A 1 84 ? 13.395 -4.424 -1.177 1.00 78.88 84 ASN A N 1
ATOM 636 C CA . ASN A 1 84 ? 12.004 -4.835 -1.360 1.00 78.88 84 ASN A CA 1
ATOM 637 C C . ASN A 1 84 ? 11.951 -6.116 -2.190 1.00 78.88 84 ASN A C 1
ATOM 639 O O . ASN A 1 84 ? 12.732 -6.276 -3.127 1.00 78.88 84 ASN A O 1
ATOM 643 N N . PHE A 1 85 ? 10.967 -6.969 -1.914 1.00 84.62 85 PHE A N 1
ATOM 644 C CA . PHE A 1 85 ? 10.573 -8.041 -2.825 1.00 84.62 85 PHE A CA 1
ATOM 645 C C . PHE A 1 85 ? 9.253 -7.656 -3.517 1.00 84.62 85 PHE A C 1
ATOM 647 O O . PHE A 1 85 ? 8.202 -7.706 -2.870 1.00 84.62 85 PHE A O 1
ATOM 654 N N . PRO A 1 86 ? 9.280 -7.202 -4.787 1.00 84.12 86 PRO A N 1
ATOM 655 C CA . PRO A 1 86 ? 8.070 -6.821 -5.499 1.00 84.12 86 PRO A CA 1
ATOM 656 C C . PRO A 1 86 ? 7.300 -8.050 -5.986 1.00 84.12 86 PRO A C 1
ATOM 658 O O . PRO A 1 86 ? 7.859 -8.998 -6.531 1.00 84.12 86 PRO A O 1
ATOM 661 N N . THR A 1 87 ? 5.985 -7.992 -5.833 1.00 86.69 87 THR A N 1
ATOM 662 C CA . THR A 1 87 ? 5.025 -8.989 -6.301 1.00 86.69 87 THR A CA 1
ATOM 663 C C . THR A 1 87 ? 3.979 -8.295 -7.158 1.00 86.69 87 THR A C 1
ATOM 665 O O . THR A 1 87 ? 3.381 -7.292 -6.761 1.00 86.69 87 THR A O 1
ATOM 668 N N . PHE A 1 88 ? 3.775 -8.809 -8.368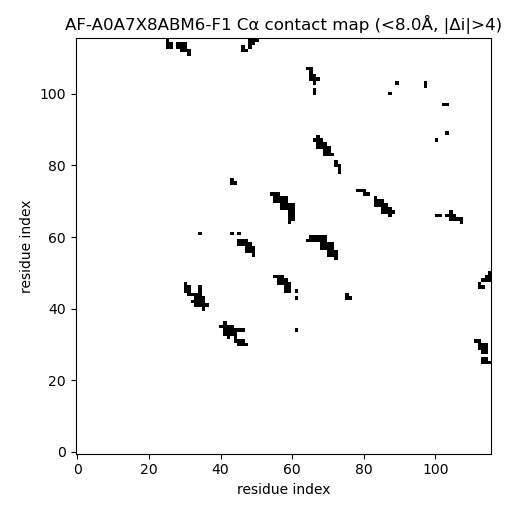 1.00 86.31 88 PHE A N 1
ATOM 669 C CA . PHE A 1 88 ? 2.929 -8.161 -9.359 1.00 86.31 88 PHE A CA 1
ATOM 670 C C . PHE A 1 88 ? 1.998 -9.165 -10.035 1.00 86.31 88 PHE A C 1
ATOM 672 O O . PHE A 1 88 ? 2.484 -10.125 -10.637 1.00 86.31 88 PHE A O 1
ATOM 679 N N . PRO A 1 89 ? 0.671 -8.972 -9.953 1.00 82.44 89 PRO A N 1
ATOM 680 C CA . PRO A 1 89 ? -0.259 -9.816 -10.680 1.00 82.44 89 PRO A CA 1
ATOM 681 C C . PRO A 1 89 ? -0.221 -9.479 -12.176 1.00 82.44 89 PRO A C 1
ATOM 683 O O . PRO A 1 89 ? -0.359 -8.325 -12.573 1.00 82.44 89 PRO A O 1
ATOM 686 N N . LEU A 1 90 ? -0.081 -10.506 -13.014 1.00 82.69 90 LEU A N 1
ATOM 687 C CA . LEU A 1 90 ? -0.140 -10.390 -14.472 1.00 82.69 90 LEU A CA 1
ATOM 688 C C . LEU A 1 90 ? -1.433 -11.012 -14.994 1.00 82.69 90 LEU A C 1
ATOM 690 O O . LEU A 1 90 ? -1.899 -12.034 -14.490 1.00 82.69 90 LEU A O 1
ATOM 694 N N . LYS A 1 91 ? -2.015 -10.405 -16.031 1.00 82.38 91 LYS A N 1
ATOM 695 C CA . LYS A 1 91 ? -3.192 -10.961 -16.701 1.00 82.38 91 LYS A CA 1
ATOM 696 C C . LYS A 1 91 ? -2.769 -12.075 -17.660 1.00 82.38 91 LYS A C 1
ATOM 698 O O . LYS A 1 91 ? -1.981 -11.843 -18.571 1.00 82.38 91 LYS A O 1
ATOM 703 N N . GLY A 1 92 ? -3.388 -13.245 -17.523 1.00 86.00 92 GLY A N 1
ATOM 704 C CA . GLY A 1 92 ? -3.194 -14.366 -18.443 1.00 86.00 92 GLY A CA 1
ATOM 705 C C . GLY A 1 92 ? -1.946 -15.199 -18.144 1.00 86.00 92 GLY A C 1
ATOM 706 O O . GLY A 1 92 ? -1.364 -15.122 -17.065 1.00 86.00 92 GLY A O 1
ATOM 707 N N . LYS A 1 93 ? -1.569 -16.057 -19.098 1.00 88.12 93 LYS A N 1
ATOM 708 C CA . LYS A 1 93 ? -0.435 -16.971 -18.940 1.00 88.12 93 LYS A CA 1
ATOM 709 C C . LYS A 1 93 ? 0.876 -16.232 -19.184 1.00 88.12 93 LYS A C 1
ATOM 711 O O . LYS A 1 93 ? 1.072 -15.661 -20.253 1.00 88.12 93 LYS A O 1
ATOM 716 N N . LEU A 1 94 ? 1.793 -16.322 -18.226 1.00 85.94 94 LEU A N 1
ATOM 717 C CA . LEU A 1 94 ? 3.153 -15.834 -18.401 1.00 85.94 94 LEU A CA 1
ATOM 718 C C . LEU A 1 94 ? 3.937 -16.801 -19.297 1.00 85.94 94 LEU A C 1
ATOM 720 O O . LEU A 1 94 ? 4.162 -17.950 -18.920 1.00 85.94 94 LEU A O 1
ATOM 724 N N . THR A 1 95 ? 4.315 -16.360 -20.495 1.00 87.44 95 THR A N 1
ATOM 725 C CA . THR A 1 95 ? 5.100 -17.166 -21.451 1.00 87.44 95 THR A CA 1
ATOM 726 C C . THR A 1 95 ? 6.548 -16.703 -21.577 1.00 87.44 95 THR A C 1
ATOM 728 O O . THR A 1 95 ? 7.393 -17.482 -22.004 1.00 87.44 95 THR A O 1
ATOM 731 N N . ILE A 1 96 ? 6.832 -15.456 -21.199 1.00 81.44 96 ILE A N 1
ATOM 732 C CA . ILE A 1 96 ? 8.166 -14.849 -21.162 1.00 81.44 96 ILE A CA 1
ATOM 733 C C . ILE A 1 96 ? 8.293 -13.973 -19.915 1.00 81.44 96 ILE A C 1
ATOM 735 O O . ILE A 1 96 ? 7.284 -13.501 -19.389 1.00 81.44 96 ILE A O 1
ATOM 739 N N . SER A 1 97 ? 9.523 -13.745 -19.450 1.00 82.19 97 SER A N 1
ATOM 740 C CA . SER A 1 97 ? 9.768 -12.825 -18.337 1.00 82.19 97 SER A CA 1
ATOM 741 C C . SER A 1 97 ? 9.403 -11.387 -18.737 1.00 82.19 97 SER A C 1
ATOM 743 O O . SER A 1 97 ? 9.817 -10.944 -19.814 1.00 82.19 97 SER A O 1
ATOM 745 N N . PRO A 1 98 ? 8.662 -10.640 -17.902 1.00 75.88 98 PRO A N 1
ATOM 746 C CA . PRO A 1 98 ? 8.441 -9.220 -18.109 1.00 75.88 98 PRO A CA 1
ATOM 747 C C . PRO A 1 98 ? 9.712 -8.486 -17.674 1.00 75.88 98 PRO A C 1
ATOM 749 O O . PRO A 1 98 ? 9.897 -8.226 -16.492 1.00 75.88 98 PRO A O 1
ATOM 752 N N . ASP A 1 99 ? 10.597 -8.205 -18.632 1.00 84.31 99 ASP A N 1
ATOM 753 C CA . ASP A 1 99 ? 11.879 -7.500 -18.454 1.00 84.31 99 ASP A CA 1
ATOM 754 C C . ASP A 1 99 ? 11.822 -6.400 -17.377 1.00 84.31 99 ASP A C 1
ATOM 756 O O . ASP A 1 99 ? 12.490 -6.479 -16.347 1.00 84.31 99 ASP A O 1
ATOM 760 N N . ASN A 1 100 ? 10.928 -5.425 -17.565 1.00 84.31 100 ASN A N 1
ATOM 761 C CA . ASN A 1 100 ? 10.703 -4.352 -16.610 1.00 84.31 100 ASN A CA 1
ATOM 762 C C . ASN A 1 100 ? 9.245 -4.334 -16.124 1.00 84.31 100 ASN A C 1
ATOM 764 O O . ASN A 1 100 ? 8.312 -4.158 -16.910 1.00 84.31 100 ASN A O 1
ATOM 768 N N . ILE A 1 101 ? 9.056 -4.441 -14.805 1.00 80.69 101 ILE A N 1
ATOM 769 C CA . ILE A 1 101 ? 7.747 -4.400 -14.132 1.00 80.69 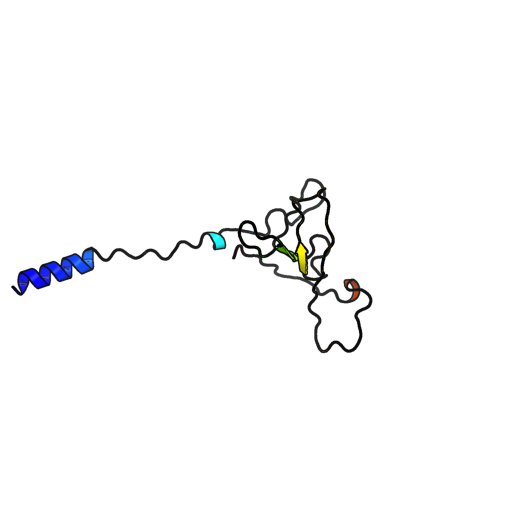101 ILE A CA 1
ATOM 770 C C . ILE A 1 101 ? 6.950 -3.125 -14.441 1.00 80.69 101 ILE A C 1
ATOM 772 O O . ILE A 1 101 ? 5.721 -3.158 -14.488 1.00 80.69 101 ILE A O 1
ATOM 776 N N . LEU A 1 102 ? 7.630 -2.007 -14.724 1.00 80.19 102 LEU A N 1
ATOM 777 C CA . LEU A 1 102 ? 6.972 -0.750 -15.074 1.00 80.19 102 LEU A CA 1
ATOM 778 C C . LEU A 1 102 ? 6.202 -0.845 -16.402 1.00 80.19 102 LEU A C 1
ATOM 780 O O . LEU A 1 102 ? 5.233 -0.112 -16.594 1.00 80.19 102 LEU A O 1
ATOM 784 N N . ASN A 1 103 ? 6.592 -1.765 -17.286 1.00 80.31 103 ASN A N 1
ATOM 785 C CA . ASN A 1 103 ? 5.916 -2.005 -18.563 1.00 80.31 103 ASN A CA 1
ATOM 786 C C . ASN A 1 103 ? 4.680 -2.899 -18.413 1.00 80.31 103 ASN A C 1
ATOM 788 O O . ASN A 1 103 ? 3.855 -2.963 -19.318 1.00 80.31 103 ASN A O 1
ATOM 792 N N . ALA A 1 104 ? 4.544 -3.588 -17.279 1.00 78.81 104 ALA A N 1
ATOM 793 C CA . ALA A 1 104 ? 3.419 -4.471 -16.995 1.00 78.81 104 ALA A CA 1
ATOM 794 C C . ALA A 1 104 ? 2.312 -3.790 -16.172 1.00 78.81 104 ALA A C 1
ATOM 796 O O . ALA A 1 104 ? 1.305 -4.424 -15.863 1.00 78.81 104 ALA A O 1
ATOM 797 N N . ARG A 1 105 ? 2.491 -2.509 -15.818 1.00 78.94 105 ARG A N 1
ATOM 798 C CA . ARG A 1 105 ? 1.587 -1.745 -14.952 1.00 78.94 105 ARG A CA 1
ATOM 799 C C . ARG A 1 105 ? 0.139 -1.806 -15.420 1.00 78.94 105 ARG A C 1
ATOM 801 O O . ARG A 1 105 ? -0.169 -1.693 -16.605 1.00 78.94 105 ARG A O 1
ATOM 808 N N . ILE A 1 106 ? -0.750 -1.879 -14.440 1.00 77.44 106 ILE A N 1
ATOM 809 C CA . ILE A 1 106 ? -2.193 -1.781 -14.640 1.00 77.44 106 ILE A CA 1
ATOM 810 C C . ILE A 1 106 ? -2.712 -0.462 -14.073 1.00 77.44 106 ILE A C 1
ATOM 812 O O . ILE A 1 106 ? -2.152 0.085 -13.118 1.00 77.44 106 ILE A O 1
ATOM 816 N N . ASN A 1 107 ? -3.801 0.044 -14.647 1.00 81.88 107 ASN A N 1
ATOM 817 C CA . ASN A 1 107 ? -4.495 1.185 -14.066 1.00 81.88 107 ASN A CA 1
ATOM 818 C C . ASN A 1 107 ? -5.182 0.740 -12.774 1.00 81.88 107 ASN A C 1
ATOM 820 O O . ASN A 1 107 ? -5.943 -0.226 -12.772 1.00 81.88 107 ASN A O 1
ATOM 824 N N . VAL A 1 108 ? -4.899 1.449 -11.683 1.00 82.19 108 VAL A N 1
ATOM 825 C CA . VAL A 1 108 ? -5.496 1.203 -10.369 1.00 82.19 108 VAL A CA 1
ATOM 826 C C . VAL A 1 108 ? -6.571 2.257 -10.134 1.00 82.19 108 VAL A C 1
ATOM 828 O O . VAL A 1 108 ? -6.293 3.454 -10.186 1.00 82.19 108 VAL A O 1
ATOM 831 N N . SER A 1 109 ? -7.793 1.810 -9.868 1.00 85.56 109 SER A N 1
ATOM 832 C CA . SER A 1 109 ? -8.925 2.640 -9.459 1.00 85.56 109 SER A CA 1
ATOM 833 C C . SER A 1 109 ? -9.589 2.019 -8.232 1.00 85.56 109 SER A C 1
ATOM 835 O O . SER A 1 109 ? -9.449 0.822 -8.000 1.00 85.56 109 SER A O 1
ATOM 837 N N . GLU A 1 110 ? -10.305 2.832 -7.451 1.00 88.62 110 GLU A N 1
ATOM 838 C CA . GLU A 1 110 ? -11.111 2.357 -6.310 1.00 88.62 110 GLU A CA 1
ATOM 839 C C . GLU A 1 110 ? -10.306 1.620 -5.220 1.00 88.62 110 GLU A C 1
ATOM 841 O O . GLU A 1 110 ? -10.742 0.610 -4.671 1.00 88.62 110 GLU A O 1
ATOM 846 N N . GLU A 1 111 ? -9.120 2.139 -4.886 1.00 88.56 111 GLU A N 1
ATOM 847 C CA . GLU A 1 111 ? -8.277 1.599 -3.813 1.00 88.56 111 GLU A CA 1
ATOM 848 C C . GLU A 1 111 ? -9.024 1.566 -2.469 1.00 88.56 111 GLU A C 1
ATOM 850 O O . GLU A 1 111 ? -9.626 2.557 -2.044 1.00 88.56 111 GLU A O 1
ATOM 855 N N . LYS A 1 112 ? -8.942 0.421 -1.787 1.00 90.00 112 LYS A N 1
ATOM 856 C CA . LYS A 1 112 ? -9.467 0.202 -0.437 1.00 90.00 112 LYS A CA 1
ATOM 857 C C . LYS A 1 112 ? -8.376 -0.410 0.429 1.00 90.00 112 LYS A C 1
ATOM 859 O O . LYS A 1 112 ? -7.597 -1.229 -0.051 1.00 90.00 112 LYS A O 1
ATOM 864 N N . GLY A 1 113 ? -8.356 -0.040 1.703 1.00 89.25 113 GLY A N 1
ATOM 865 C CA . GLY A 1 113 ? -7.492 -0.638 2.712 1.00 89.25 113 GLY A CA 1
ATOM 866 C C . GLY A 1 113 ? -8.261 -0.838 4.016 1.00 89.25 113 GLY A C 1
ATOM 867 O O . GLY A 1 113 ? -9.220 -0.115 4.282 1.00 89.25 113 GLY A O 1
ATOM 868 N N . HIS A 1 114 ? -7.867 -1.849 4.787 1.00 87.94 114 HIS A N 1
ATOM 869 C CA . HIS A 1 114 ? -8.509 -2.246 6.041 1.00 87.94 114 HIS A CA 1
ATOM 870 C C . HIS A 1 114 ? -7.450 -2.666 7.069 1.00 87.94 114 HIS A C 1
ATOM 872 O O . HIS A 1 114 ? -6.355 -3.097 6.698 1.00 87.94 114 HIS A O 1
ATOM 878 N N . ALA A 1 115 ? -7.760 -2.513 8.356 1.00 85.38 115 ALA A N 1
ATOM 879 C CA . ALA A 1 115 ? -6.844 -2.783 9.465 1.00 85.38 115 ALA A CA 1
ATOM 880 C C . ALA A 1 115 ? -7.039 -4.191 10.065 1.00 85.38 115 ALA A C 1
ATOM 882 O O . ALA A 1 115 ? -7.166 -4.337 11.282 1.00 85.38 115 ALA A O 1
ATOM 883 N N . GLY A 1 116 ? -7.047 -5.215 9.205 1.00 70.00 116 GLY A N 1
ATOM 884 C CA . GLY A 1 116 ? -7.443 -6.589 9.557 1.00 70.00 116 GLY A CA 1
ATOM 885 C C . GLY A 1 116 ? -8.827 -6.943 9.050 1.00 70.00 116 GLY A C 1
ATOM 886 O O . GLY A 1 116 ? -9.603 -5.998 8.788 1.00 70.00 116 GLY A O 1
#

pLDDT: mean 83.63, std 7.69, range [56.34, 93.06]

Radius of gyration: 24.57 Å; Cα contacts (8 Å, |Δi|>4): 129; chains: 1; bounding box: 62×44×64 Å

Mean predicted aligned error: 9.64 Å

Secondary structure (DSSP, 8-state):
-HHHHHHHHHHHHHT---------GGGG--TTTT-S-SGGG-------B--TT-S-EEEE-SS-GGG-EEEE---STTS------EE---SS---S--S-GGGG-----S------

Solvent-accessible surface area (backbone atoms only — not comparable to full-atom values): 7490 Å² total; per-residue (Å²): 109,70,69,62,52,52,49,51,52,51,49,52,61,74,65,57,66,78,81,71,72,80,82,64,64,41,77,75,43,66,42,63,61,37,60,51,74,61,75,92,66,29,62,56,43,73,57,32,53,56,59,94,89,46,89,51,26,49,18,58,33,85,96,43,54,43,54,29,32,27,49,43,77,62,89,39,82,91,55,79,72,96,69,69,60,78,45,66,90,70,89,74,85,85,86,69,83,72,89,52,59,79,80,66,48,51,92,80,74,87,86,81,53,55,61,114

Foldseek 3Di:
DVVVVVVVVVVVVVPPDPPPDPPPCQQVDALCQQLDDDDPVGFQGFLFADDVVRQWTWGQDSVCNQLAIWTFPDPGPPDDGPDIDGDDDAPDDDPDDPPDSVVRGDDDDDDGGTHD